Protein AF-A0A7S1WIQ2-F1 (afdb_monomer)

pLDDT: mean 74.88, std 17.83, range [45.03, 98.12]

Organism: Alexandrium catenella (NCBI:txid2925)

Mean predicted aligned error: 19.13 Å

Radius of gyration: 34.76 Å; Cα contacts (8 Å, |Δi|>4): 24; chains: 1; bounding box: 78×27×111 Å

Structure (mmCIF, N/CA/C/O backbone):
data_AF-A0A7S1WIQ2-F1
#
_entry.id   AF-A0A7S1WIQ2-F1
#
loop_
_atom_site.group_PDB
_atom_site.id
_atom_site.type_symbol
_atom_site.label_atom_id
_atom_site.label_alt_id
_atom_site.label_comp_id
_atom_site.label_asym_id
_atom_site.label_entity_id
_atom_site.label_seq_id
_atom_site.pdbx_PDB_ins_code
_atom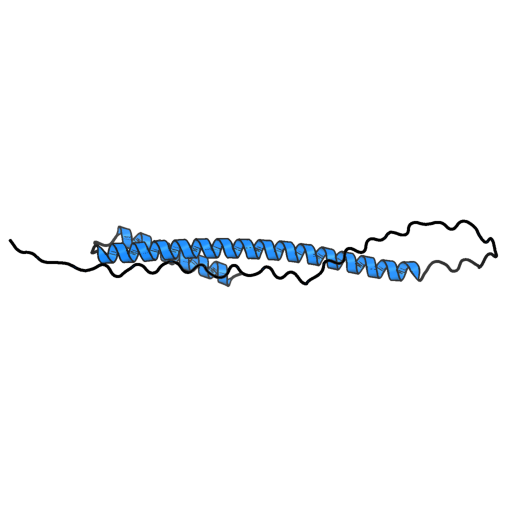_site.Cartn_x
_atom_site.Cartn_y
_atom_site.Cartn_z
_atom_site.occupancy
_atom_site.B_iso_or_equiv
_atom_site.auth_seq_id
_atom_site.auth_comp_id
_atom_site.auth_asym_id
_atom_site.auth_atom_id
_atom_site.pdbx_PDB_model_num
ATOM 1 N N . ARG A 1 1 ? 0.209 -6.594 -6.242 1.00 68.56 1 ARG A N 1
ATOM 2 C CA . ARG A 1 1 ? -0.594 -5.337 -6.385 1.00 68.56 1 ARG A CA 1
ATOM 3 C C . ARG A 1 1 ? -2.088 -5.545 -6.133 1.00 68.56 1 ARG A C 1
ATOM 5 O O . ARG A 1 1 ? -2.714 -4.620 -5.625 1.00 68.56 1 ARG A O 1
ATOM 12 N N . ALA A 1 2 ? -2.676 -6.674 -6.546 1.00 80.88 2 ALA A N 1
ATOM 13 C CA . ALA A 1 2 ? -4.053 -7.020 -6.181 1.00 80.88 2 ALA A CA 1
ATOM 14 C C . ALA A 1 2 ? -4.150 -7.339 -4.679 1.00 80.88 2 ALA A C 1
ATOM 16 O O . ALA A 1 2 ? -4.925 -6.699 -3.984 1.00 80.88 2 ALA A O 1
ATOM 17 N N . GLU A 1 3 ? -3.226 -8.162 -4.178 1.00 85.19 3 GLU A N 1
ATOM 18 C CA . GLU A 1 3 ? -3.130 -8.558 -2.762 1.00 85.19 3 GLU A CA 1
ATOM 19 C C . GLU A 1 3 ? -3.107 -7.364 -1.792 1.00 85.19 3 GLU A C 1
ATOM 21 O O . GLU A 1 3 ? -3.985 -7.252 -0.953 1.00 85.19 3 GLU A O 1
ATOM 26 N N . ILE A 1 4 ? -2.192 -6.393 -1.955 1.00 87.38 4 ILE A N 1
ATOM 27 C CA . ILE A 1 4 ? -2.128 -5.206 -1.068 1.00 87.38 4 ILE A CA 1
ATOM 28 C C . ILE A 1 4 ? -3.449 -4.415 -1.067 1.00 87.38 4 ILE A C 1
ATOM 30 O O . ILE A 1 4 ? -3.866 -3.901 -0.032 1.00 87.38 4 ILE A O 1
ATOM 34 N N . ARG A 1 5 ? -4.124 -4.305 -2.219 1.00 88.56 5 ARG A N 1
ATOM 35 C CA . ARG A 1 5 ? -5.412 -3.599 -2.313 1.00 88.56 5 ARG A CA 1
ATOM 36 C C . ARG A 1 5 ? -6.521 -4.359 -1.595 1.00 88.56 5 ARG A C 1
ATOM 38 O O . ARG A 1 5 ? -7.339 -3.733 -0.931 1.00 88.56 5 ARG A O 1
ATOM 45 N N . GLU A 1 6 ? -6.522 -5.679 -1.710 1.00 92.50 6 GLU A N 1
ATOM 46 C CA . GLU A 1 6 ? -7.446 -6.552 -0.997 1.00 92.50 6 GLU A CA 1
ATOM 47 C C . GLU A 1 6 ? -7.223 -6.483 0.518 1.00 92.50 6 GLU A C 1
ATOM 49 O O . GLU A 1 6 ? -8.179 -6.281 1.261 1.00 92.50 6 GLU A O 1
ATOM 54 N N . THR A 1 7 ? -5.968 -6.519 0.975 1.00 91.06 7 THR A N 1
ATOM 55 C CA . THR A 1 7 ? -5.625 -6.381 2.398 1.00 91.06 7 THR A CA 1
ATOM 56 C C . THR A 1 7 ? -6.039 -5.020 2.963 1.00 91.06 7 THR A C 1
ATOM 58 O O . THR A 1 7 ? -6.578 -4.955 4.065 1.00 91.06 7 THR A O 1
ATOM 61 N N . ILE A 1 8 ? -5.841 -3.926 2.213 1.00 91.38 8 ILE A N 1
ATOM 62 C CA . ILE A 1 8 ? -6.328 -2.594 2.614 1.00 91.38 8 ILE A CA 1
ATOM 63 C C . ILE A 1 8 ? -7.855 -2.598 2.728 1.00 91.38 8 ILE A C 1
ATOM 65 O O . ILE A 1 8 ? -8.388 -2.134 3.732 1.00 91.38 8 ILE A O 1
ATOM 69 N N . ALA A 1 9 ? -8.558 -3.145 1.733 1.00 92.19 9 ALA A N 1
ATOM 70 C CA . ALA A 1 9 ? -10.016 -3.186 1.734 1.00 92.19 9 ALA A CA 1
ATOM 71 C C . ALA A 1 9 ? -10.576 -4.023 2.898 1.00 92.19 9 ALA A C 1
ATOM 73 O O . ALA A 1 9 ? -11.588 -3.653 3.494 1.00 92.19 9 ALA A O 1
ATOM 74 N N . ASP A 1 10 ? -9.928 -5.136 3.243 1.00 92.75 10 ASP A N 1
ATOM 75 C CA . ASP A 1 10 ? -10.309 -5.959 4.391 1.00 92.75 10 ASP A CA 1
ATOM 76 C C . ASP A 1 10 ? -10.080 -5.228 5.725 1.00 92.75 10 ASP A C 1
ATOM 78 O O . ASP A 1 10 ? -10.980 -5.144 6.567 1.00 92.75 10 ASP A O 1
ATOM 82 N N . ALA A 1 11 ? -8.919 -4.587 5.886 1.00 89.38 11 ALA A N 1
ATOM 83 C CA . ALA A 1 11 ? -8.619 -3.781 7.065 1.00 89.38 11 ALA A CA 1
ATOM 84 C C . ALA A 1 11 ? -9.596 -2.596 7.223 1.00 89.38 11 ALA A C 1
ATOM 86 O O . ALA A 1 11 ? -10.089 -2.336 8.322 1.00 89.38 11 ALA A O 1
ATOM 87 N N . GLU A 1 12 ? -9.966 -1.927 6.127 1.00 92.50 12 GLU A N 1
ATOM 88 C CA . GLU A 1 12 ? -10.970 -0.856 6.124 1.00 92.50 12 GLU A CA 1
ATOM 89 C C . GLU A 1 12 ? -12.366 -1.372 6.516 1.00 92.50 12 GLU A C 1
ATOM 91 O O . GLU A 1 12 ? -13.042 -0.757 7.349 1.00 92.50 12 GLU A O 1
ATOM 96 N N . LYS A 1 13 ? -12.789 -2.542 6.013 1.00 94.06 13 LYS A N 1
ATOM 97 C CA . LYS A 1 13 ? -14.040 -3.193 6.451 1.00 94.06 13 LYS A CA 1
ATOM 98 C C . LYS A 1 13 ? -14.024 -3.490 7.949 1.00 94.06 13 LYS A C 1
ATOM 100 O O . LYS A 1 13 ? -15.024 -3.255 8.637 1.00 94.06 13 LYS A O 1
ATOM 105 N N . ARG A 1 14 ? -12.892 -3.963 8.477 1.00 91.12 14 ARG A N 1
ATOM 106 C CA . ARG A 1 14 ? -12.723 -4.241 9.909 1.00 91.12 14 ARG A CA 1
ATOM 107 C C . ARG A 1 14 ? -12.843 -2.974 10.758 1.00 91.12 14 ARG A C 1
ATOM 109 O O . ARG A 1 14 ? -13.541 -3.012 11.773 1.00 91.12 14 ARG A O 1
ATOM 116 N N . ILE A 1 15 ? -12.259 -1.853 10.325 1.00 92.25 15 ILE A N 1
ATOM 117 C CA . ILE A 1 15 ? -12.409 -0.541 10.985 1.00 92.25 15 ILE A CA 1
ATOM 118 C C . ILE A 1 15 ? -13.879 -0.118 11.021 1.00 92.25 15 ILE A C 1
ATOM 120 O O . ILE A 1 15 ? -14.383 0.271 12.075 1.00 92.25 15 ILE A O 1
ATOM 124 N N . VAL A 1 16 ? -14.599 -0.234 9.900 1.00 93.12 16 VAL A N 1
ATOM 125 C CA . VAL A 1 16 ? -16.032 0.101 9.839 1.00 93.12 16 VAL A CA 1
ATOM 126 C C . VAL A 1 16 ? -16.838 -0.759 10.817 1.00 93.12 16 VAL A C 1
ATOM 128 O O . VAL A 1 16 ? -17.706 -0.244 11.525 1.00 93.12 16 VAL A O 1
ATOM 131 N N . GLY A 1 17 ? -16.538 -2.057 10.903 1.00 88.75 17 GLY A N 1
ATOM 132 C CA . GLY A 1 17 ? -17.154 -2.959 11.876 1.00 88.75 17 GLY A CA 1
ATOM 133 C C . GLY A 1 17 ? -16.873 -2.555 13.328 1.00 88.75 17 GLY A C 1
ATOM 134 O O . GLY A 1 17 ? -17.797 -2.516 14.140 1.00 88.75 17 GLY A O 1
ATOM 135 N N . LEU A 1 18 ? -15.624 -2.205 13.649 1.00 88.62 18 LEU A N 1
ATOM 136 C CA . LEU A 1 18 ? -15.213 -1.751 14.982 1.00 88.62 18 LEU A CA 1
ATOM 137 C C . LEU A 1 18 ? -15.900 -0.438 15.381 1.00 88.62 18 LEU A C 1
ATOM 139 O O . LEU A 1 18 ? -16.470 -0.371 16.468 1.00 88.62 18 LEU A O 1
ATOM 143 N N . LYS A 1 19 ? -15.947 0.550 14.478 1.00 89.56 19 LYS A N 1
ATOM 144 C CA . LYS A 1 19 ? -16.653 1.831 14.681 1.00 89.56 19 LYS A CA 1
ATOM 145 C C . LYS A 1 19 ? -18.147 1.632 14.920 1.00 89.56 19 LYS A C 1
ATOM 147 O O . LYS A 1 19 ? -18.740 2.256 15.789 1.00 89.56 19 LYS A O 1
ATOM 152 N N . ARG A 1 20 ? -18.783 0.715 14.186 1.00 88.88 20 ARG A N 1
ATOM 153 C CA 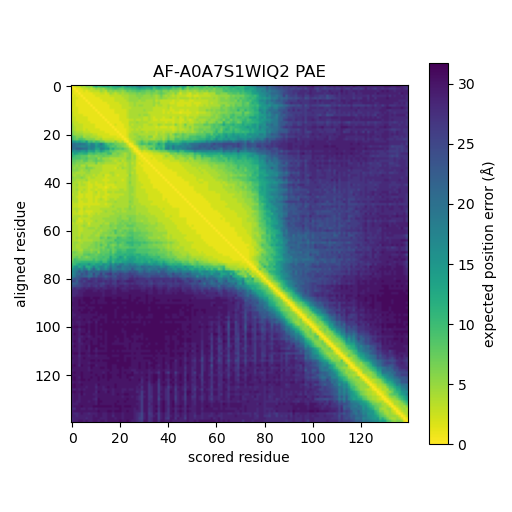. ARG A 1 20 ? -20.199 0.388 14.423 1.00 88.88 20 ARG A CA 1
ATOM 154 C C . ARG A 1 20 ? -20.411 -0.271 15.785 1.00 88.88 20 ARG A C 1
ATOM 156 O O . ARG A 1 20 ? -21.394 0.042 16.448 1.00 88.88 20 ARG A O 1
ATOM 163 N N . ARG A 1 21 ? -19.505 -1.158 16.210 1.00 84.44 21 ARG A N 1
ATOM 164 C CA . ARG A 1 21 ? -19.569 -1.800 17.531 1.00 84.44 21 ARG A CA 1
ATOM 165 C C . ARG A 1 21 ? -19.313 -0.830 18.678 1.00 84.44 21 ARG A C 1
ATOM 167 O O . ARG A 1 21 ? -19.859 -1.054 19.747 1.00 84.44 21 ARG A O 1
ATOM 174 N N . SER A 1 22 ? -18.469 0.187 18.510 1.00 83.31 22 SER A N 1
ATOM 175 C CA . SER A 1 22 ? -18.224 1.174 19.572 1.00 83.31 22 SER A CA 1
ATOM 176 C C . SER A 1 22 ? -19.431 2.076 19.833 1.00 83.31 22 SER A C 1
ATOM 178 O O . SER A 1 22 ? -19.574 2.553 20.945 1.00 83.31 22 SER A O 1
ATOM 180 N N . ILE A 1 23 ? -20.305 2.273 18.840 1.00 84.00 23 ILE A N 1
ATOM 181 C CA . ILE A 1 23 ? -21.485 3.148 18.951 1.00 84.00 23 ILE A CA 1
ATOM 182 C C . ILE A 1 23 ? -22.724 2.411 19.490 1.00 84.00 23 ILE A C 1
ATOM 184 O O . ILE A 1 23 ? -23.587 3.033 20.092 1.00 84.00 23 ILE A O 1
ATOM 188 N N . ARG A 1 24 ? -22.863 1.104 19.224 1.00 79.62 24 ARG A N 1
ATOM 189 C CA . ARG A 1 24 ? -24.144 0.382 19.399 1.00 79.62 24 ARG A CA 1
ATOM 190 C C . ARG A 1 24 ? -24.246 -0.518 20.627 1.00 79.62 24 ARG A C 1
ATOM 192 O O . ARG A 1 24 ? -25.307 -1.093 20.833 1.00 79.62 24 ARG A O 1
ATOM 199 N N . VAL A 1 25 ? -23.159 -0.743 21.354 1.00 73.81 25 VAL A N 1
ATOM 200 C CA . VAL A 1 25 ? -23.128 -1.737 22.433 1.00 73.81 25 VAL A CA 1
ATOM 201 C C . VAL A 1 25 ? -22.899 -1.012 23.748 1.00 73.81 25 VAL A C 1
ATOM 203 O O . VAL A 1 25 ? -21.906 -0.294 23.865 1.00 73.81 25 VAL A O 1
ATOM 206 N N . ASP A 1 26 ? -23.784 -1.239 24.718 1.00 65.88 26 ASP A N 1
ATOM 207 C CA . ASP A 1 26 ? -23.528 -0.929 26.123 1.00 65.88 26 ASP A CA 1
ATOM 208 C C . ASP A 1 26 ? -22.396 -1.845 26.587 1.00 65.88 26 ASP A C 1
ATOM 210 O O . ASP A 1 26 ? -22.578 -3.040 26.830 1.00 65.88 26 ASP A O 1
ATOM 214 N N . LYS A 1 27 ? -21.180 -1.308 26.558 1.00 73.69 27 LYS A N 1
ATOM 215 C CA . LYS A 1 27 ? -19.954 -2.049 26.839 1.00 73.69 27 LYS A CA 1
ATOM 216 C C . LYS A 1 27 ? -19.535 -1.836 28.275 1.00 73.69 27 LYS A C 1
ATOM 218 O O . LYS A 1 27 ? -19.620 -0.726 28.795 1.00 73.69 27 LYS A O 1
ATOM 223 N N . THR A 1 28 ? -18.990 -2.891 28.870 1.00 82.50 28 THR A N 1
ATOM 224 C CA . THR A 1 28 ? -18.133 -2.722 30.041 1.00 82.50 28 THR A CA 1
ATOM 225 C C . THR A 1 28 ? -16.918 -1.868 29.652 1.00 82.50 28 THR A C 1
ATOM 227 O O . THR A 1 28 ? -16.507 -1.864 28.487 1.00 82.50 28 THR A O 1
ATOM 230 N N . GLU A 1 29 ? -16.328 -1.135 30.598 1.00 82.69 29 GLU A N 1
ATOM 231 C CA . GLU A 1 29 ? -15.160 -0.280 30.315 1.00 82.69 29 GLU A CA 1
ATOM 232 C C . GLU A 1 29 ? -14.014 -1.067 29.653 1.00 82.69 29 GLU A C 1
ATOM 234 O O . GLU A 1 29 ? -13.404 -0.593 28.694 1.00 82.69 29 GLU A O 1
ATOM 239 N N . ALA A 1 30 ? -13.808 -2.321 30.070 1.00 85.06 30 ALA A N 1
ATOM 240 C CA . ALA A 1 30 ? -12.817 -3.222 29.485 1.00 85.06 30 ALA A CA 1
ATOM 241 C C . ALA A 1 30 ? -13.090 -3.543 27.998 1.00 85.06 30 ALA A C 1
ATOM 243 O O . ALA A 1 30 ? -12.168 -3.565 27.179 1.00 85.06 30 ALA A O 1
ATOM 244 N N . ASP A 1 31 ? -14.354 -3.752 27.612 1.00 84.50 31 ASP A N 1
ATOM 245 C CA . ASP A 1 31 ? -14.731 -4.020 26.216 1.00 84.50 31 ASP A CA 1
ATOM 246 C C . ASP A 1 31 ? -14.589 -2.775 25.329 1.00 84.50 31 ASP A C 1
ATOM 248 O O . ASP A 1 31 ? -14.278 -2.874 24.130 1.00 84.50 31 ASP A O 1
ATOM 252 N N . ALA A 1 32 ? -14.842 -1.594 25.898 1.00 85.25 32 ALA A N 1
ATOM 253 C CA . ALA A 1 32 ? -14.654 -0.320 25.219 1.00 85.25 32 ALA A CA 1
ATOM 254 C C . ALA A 1 32 ? -13.168 -0.087 24.917 1.00 85.25 32 ALA A C 1
ATOM 256 O O . ALA A 1 32 ? -12.818 0.129 23.753 1.00 85.25 32 ALA A O 1
ATOM 257 N N . GLU A 1 33 ? -12.300 -0.254 25.918 1.00 88.50 33 GLU A N 1
ATOM 258 C CA . GLU A 1 33 ? -10.849 -0.102 25.778 1.00 88.50 33 GLU A CA 1
ATOM 259 C C . GLU A 1 33 ? -10.262 -1.115 24.782 1.00 88.50 33 GLU A C 1
ATOM 261 O O . GLU A 1 33 ? -9.506 -0.750 23.875 1.00 88.50 33 GLU A O 1
ATOM 266 N N . ALA A 1 34 ? -10.674 -2.386 24.861 1.00 89.62 34 ALA A N 1
ATOM 267 C CA . ALA A 1 34 ? -10.241 -3.411 23.914 1.00 89.62 34 ALA A CA 1
ATOM 268 C C . ALA A 1 34 ? -10.665 -3.086 22.470 1.00 89.62 34 ALA A C 1
ATOM 270 O O . ALA A 1 34 ? -9.890 -3.279 21.528 1.00 89.62 34 ALA A O 1
ATOM 271 N N . THR A 1 35 ? -11.884 -2.569 22.278 1.00 88.38 35 THR A N 1
ATOM 272 C CA . THR A 1 35 ? -12.366 -2.161 20.949 1.00 88.38 35 THR A CA 1
ATOM 273 C C . THR A 1 35 ? -11.581 -0.968 20.418 1.00 88.38 35 THR A C 1
ATOM 275 O O . THR A 1 35 ? -11.228 -0.949 19.239 1.00 88.38 35 THR A O 1
ATOM 278 N N . GLU A 1 36 ? -11.312 0.025 21.264 1.00 89.44 36 GLU A N 1
ATOM 279 C CA . GLU A 1 36 ? -10.565 1.218 20.879 1.00 89.44 36 GLU A CA 1
ATOM 280 C C . GLU A 1 36 ? -9.126 0.871 20.493 1.00 89.44 36 GLU A C 1
ATOM 282 O O . GLU A 1 36 ? -8.647 1.306 19.445 1.00 89.44 36 GLU A O 1
ATOM 287 N N . LYS A 1 37 ? -8.465 0.006 21.269 1.00 92.75 37 LYS A N 1
ATOM 288 C CA . LYS A 1 37 ? -7.137 -0.510 20.932 1.00 92.75 37 LYS A CA 1
ATOM 289 C C . LYS A 1 37 ? -7.131 -1.196 19.565 1.00 92.75 37 LYS A C 1
ATOM 291 O O . LYS A 1 37 ? -6.327 -0.843 18.709 1.00 92.75 37 LYS A O 1
ATOM 296 N N . GLN A 1 38 ? -8.076 -2.106 19.318 1.00 91.44 38 GLN A N 1
ATOM 297 C CA . GLN A 1 38 ? -8.197 -2.779 18.018 1.00 91.44 38 GLN A CA 1
ATOM 298 C C . GLN A 1 38 ? -8.448 -1.805 16.862 1.00 91.44 38 GLN A C 1
ATOM 300 O O . GLN A 1 38 ? -8.022 -2.061 15.736 1.00 91.44 38 GLN A O 1
ATOM 305 N N . LEU A 1 39 ? -9.166 -0.711 17.119 1.00 92.38 39 LEU A N 1
ATOM 306 C CA . LEU A 1 39 ? -9.447 0.320 16.129 1.00 92.38 39 LEU A CA 1
ATOM 307 C C . LEU A 1 39 ? -8.169 1.093 15.786 1.00 92.38 39 LEU A C 1
ATOM 309 O O . LEU A 1 39 ? -7.845 1.203 14.605 1.00 92.38 39 LEU A O 1
ATOM 313 N N . ARG A 1 40 ? -7.408 1.533 16.796 1.00 93.62 40 ARG A N 1
ATOM 314 C CA . ARG A 1 40 ? -6.109 2.198 16.603 1.00 93.62 40 ARG A CA 1
ATOM 315 C C . ARG A 1 40 ? -5.115 1.301 15.863 1.00 93.62 40 ARG A C 1
ATOM 317 O O . ARG A 1 40 ? -4.464 1.756 14.925 1.00 93.62 40 ARG A O 1
ATOM 324 N N . ASP A 1 41 ? -5.041 0.024 16.234 1.00 92.44 41 ASP A N 1
ATOM 325 C CA . ASP A 1 41 ? -4.163 -0.950 15.579 1.00 92.44 41 ASP A CA 1
ATOM 326 C C . ASP A 1 41 ? -4.541 -1.138 14.101 1.00 92.44 41 ASP A C 1
ATOM 328 O O . ASP A 1 41 ? -3.677 -1.136 13.222 1.00 92.44 41 ASP A O 1
ATOM 332 N N . ALA A 1 42 ? -5.840 -1.248 13.803 1.00 90.38 42 ALA A N 1
ATOM 333 C CA . ALA A 1 42 ? -6.326 -1.385 12.433 1.00 90.38 42 ALA A CA 1
ATOM 334 C C . ALA A 1 42 ? -6.083 -0.115 11.596 1.00 90.38 42 ALA A C 1
ATOM 336 O O . ALA A 1 42 ? -5.681 -0.217 10.437 1.00 90.38 42 ALA A O 1
ATOM 337 N N . GLU A 1 43 ? -6.280 1.076 12.168 1.00 92.75 43 GLU A N 1
ATOM 338 C CA . GLU A 1 43 ? -5.990 2.352 11.500 1.00 92.75 43 GLU A CA 1
ATOM 339 C C . GLU A 1 43 ? -4.490 2.516 11.215 1.00 92.75 43 GLU A C 1
ATOM 341 O O . GLU A 1 43 ? -4.111 2.889 10.102 1.00 92.75 43 GLU A O 1
ATOM 346 N N . SER A 1 44 ? -3.636 2.149 12.176 1.00 94.19 44 SER A N 1
ATOM 347 C CA . SER A 1 44 ? -2.180 2.116 12.004 1.00 94.19 44 SER A CA 1
ATOM 348 C C . SER A 1 44 ? -1.764 1.176 10.870 1.00 94.19 44 SER A C 1
ATOM 350 O O . SER A 1 44 ? -0.982 1.558 9.997 1.00 94.19 44 SER A O 1
ATOM 352 N N . LEU A 1 45 ? -2.337 -0.031 10.818 1.00 92.44 45 LEU A N 1
ATOM 353 C CA . LEU A 1 45 ? -2.038 -1.000 9.765 1.00 92.44 45 LEU A CA 1
ATOM 354 C C . LEU A 1 45 ? -2.433 -0.480 8.374 1.00 92.44 45 LEU A C 1
ATOM 356 O O . LEU A 1 45 ? -1.662 -0.614 7.424 1.00 92.44 45 LEU A O 1
ATOM 360 N N . VAL A 1 46 ? -3.605 0.151 8.243 1.00 94.50 46 VAL A N 1
ATOM 361 C CA . VAL A 1 46 ? -4.039 0.756 6.972 1.00 94.50 46 VAL A CA 1
ATOM 362 C C . VAL A 1 46 ? -3.086 1.867 6.535 1.00 94.50 46 VAL A C 1
ATOM 364 O O . VAL A 1 46 ? -2.746 1.937 5.352 1.00 94.50 46 VAL A O 1
ATOM 367 N N . ALA A 1 47 ? -2.633 2.715 7.462 1.00 95.19 47 ALA A N 1
ATOM 368 C CA . ALA A 1 47 ? -1.663 3.764 7.158 1.00 95.19 47 ALA A CA 1
ATOM 369 C C . ALA A 1 47 ? -0.348 3.169 6.626 1.00 95.19 47 ALA A C 1
ATOM 371 O O . ALA A 1 47 ? 0.113 3.564 5.556 1.00 95.19 47 ALA A O 1
ATOM 372 N N . GLN A 1 48 ? 0.193 2.151 7.302 1.00 93.88 48 GLN A N 1
ATOM 373 C CA . GLN A 1 48 ? 1.413 1.462 6.869 1.00 93.88 48 GLN A CA 1
ATOM 374 C C . GLN A 1 48 ? 1.258 0.828 5.481 1.00 93.88 48 GLN A C 1
ATOM 376 O O . GLN A 1 48 ? 2.120 1.003 4.619 1.00 93.88 48 GLN A O 1
ATOM 381 N N . LEU A 1 49 ? 0.144 0.132 5.228 1.00 93.38 49 LEU A N 1
ATOM 382 C CA . LEU A 1 49 ? -0.119 -0.493 3.929 1.00 93.38 49 LEU A CA 1
ATOM 383 C C . LEU A 1 49 ? -0.220 0.539 2.799 1.00 93.38 49 LEU A C 1
ATOM 385 O O . LEU A 1 49 ? 0.268 0.284 1.695 1.00 93.38 49 LEU A O 1
ATOM 389 N N . LYS A 1 50 ? -0.818 1.709 3.061 1.00 94.38 50 LYS A N 1
ATOM 390 C CA . LYS A 1 50 ? -0.894 2.812 2.091 1.00 94.38 50 LYS A CA 1
ATOM 391 C C . LYS A 1 50 ? 0.494 3.368 1.772 1.00 94.38 50 LYS A C 1
ATOM 393 O O . LYS A 1 50 ? 0.843 3.445 0.597 1.00 94.38 50 LYS A O 1
ATOM 398 N N . THR A 1 51 ? 1.316 3.628 2.788 1.00 96.06 51 THR A N 1
ATOM 399 C CA . THR A 1 51 ? 2.702 4.083 2.593 1.00 96.06 51 THR A CA 1
ATOM 400 C C . THR A 1 51 ? 3.530 3.076 1.793 1.00 96.06 51 THR A C 1
ATOM 402 O O . THR A 1 51 ? 4.194 3.443 0.827 1.00 96.06 51 THR A O 1
ATOM 405 N N . VAL A 1 52 ? 3.469 1.786 2.139 1.00 94.50 52 VAL A N 1
ATOM 406 C CA . VAL A 1 52 ? 4.213 0.743 1.411 1.00 94.50 52 VAL A CA 1
ATOM 407 C C . VAL A 1 52 ? 3.745 0.639 -0.041 1.00 94.50 52 VAL A C 1
ATOM 409 O O . VAL A 1 52 ? 4.567 0.502 -0.948 1.00 94.50 52 VAL A O 1
ATOM 412 N N . LYS A 1 53 ? 2.433 0.734 -0.289 1.00 94.38 53 LYS A N 1
ATOM 413 C CA . LYS A 1 53 ? 1.880 0.738 -1.646 1.00 94.38 53 LYS A CA 1
ATOM 414 C C . LYS A 1 53 ? 2.453 1.891 -2.478 1.00 94.38 53 LYS A C 1
ATOM 416 O O . LYS A 1 53 ? 2.878 1.649 -3.605 1.00 94.38 53 LYS A O 1
ATOM 421 N N . GLU A 1 54 ? 2.476 3.104 -1.933 1.00 96.12 54 GLU A N 1
ATOM 422 C CA . GLU A 1 54 ? 3.000 4.295 -2.616 1.00 96.12 54 GLU A CA 1
ATOM 423 C C . GLU A 1 54 ? 4.488 4.148 -2.952 1.00 96.12 54 GLU A C 1
ATOM 425 O O . GLU A 1 54 ? 4.883 4.362 -4.099 1.00 96.12 54 GLU A O 1
ATOM 430 N N . LEU A 1 55 ? 5.297 3.677 -1.998 1.00 95.69 55 LEU A N 1
ATOM 431 C CA . LEU A 1 55 ? 6.725 3.423 -2.215 1.00 95.69 55 LEU A CA 1
ATOM 432 C C . LEU A 1 55 ? 6.967 2.407 -3.341 1.00 95.69 55 LEU A C 1
ATOM 434 O O . LEU A 1 55 ? 7.830 2.612 -4.194 1.00 95.69 55 LEU A O 1
ATOM 438 N N . LEU A 1 56 ? 6.187 1.324 -3.383 1.00 95.31 56 LEU A N 1
ATOM 439 C CA . LEU A 1 56 ? 6.289 0.310 -4.438 1.00 95.31 56 LEU A CA 1
ATOM 440 C C . LEU A 1 56 ? 5.815 0.822 -5.804 1.00 95.31 56 LEU A C 1
ATOM 442 O O . LEU A 1 56 ? 6.310 0.384 -6.847 1.00 95.31 56 LEU A O 1
ATOM 446 N N . GLU A 1 57 ? 4.827 1.713 -5.832 1.00 95.56 57 GLU A N 1
ATOM 447 C CA . GLU A 1 57 ? 4.366 2.342 -7.069 1.00 95.56 57 GLU A CA 1
ATOM 448 C C . GLU A 1 57 ? 5.418 3.292 -7.636 1.00 95.56 57 GLU A C 1
ATOM 450 O O . GLU A 1 57 ? 5.688 3.254 -8.842 1.00 95.56 57 GLU A O 1
ATOM 455 N N . GLU A 1 58 ? 6.057 4.076 -6.772 1.00 97.38 58 GLU A N 1
ATOM 456 C CA . GLU A 1 58 ? 7.142 4.966 -7.155 1.00 97.38 58 GLU A CA 1
ATOM 457 C C . GLU A 1 58 ? 8.382 4.194 -7.625 1.00 97.38 58 GLU A C 1
ATOM 459 O O . GLU A 1 58 ? 8.922 4.493 -8.694 1.00 97.38 58 GLU A O 1
ATOM 464 N N . ASP A 1 59 ? 8.802 3.166 -6.887 1.00 97.19 59 ASP A N 1
ATOM 465 C CA . ASP A 1 59 ? 9.925 2.309 -7.274 1.00 97.19 59 ASP A CA 1
ATOM 466 C C . ASP A 1 59 ? 9.680 1.648 -8.638 1.00 97.19 59 ASP A C 1
ATOM 468 O O . ASP A 1 59 ? 10.542 1.709 -9.521 1.00 97.19 59 ASP A O 1
ATOM 472 N N . LEU A 1 60 ? 8.474 1.109 -8.876 1.00 96.31 60 LEU A N 1
ATOM 473 C CA . LEU A 1 60 ? 8.144 0.543 -10.186 1.00 96.31 60 LEU A CA 1
ATOM 474 C C . LEU A 1 60 ? 8.231 1.603 -11.288 1.00 96.31 60 LEU A C 1
ATOM 476 O O . LEU A 1 60 ? 8.762 1.324 -12.364 1.00 96.31 60 LEU A O 1
ATOM 480 N N . ARG A 1 61 ? 7.717 2.814 -11.045 1.00 97.62 61 ARG A N 1
ATOM 481 C CA . ARG A 1 61 ? 7.775 3.908 -12.022 1.00 97.62 61 ARG A CA 1
ATOM 482 C C . ARG A 1 61 ? 9.223 4.251 -12.370 1.00 97.62 61 ARG A C 1
ATOM 484 O O . ARG A 1 61 ? 9.547 4.351 -13.554 1.00 97.62 61 ARG A O 1
ATOM 491 N N . ARG A 1 62 ? 10.092 4.387 -11.363 1.00 97.88 62 ARG A N 1
ATOM 492 C CA . ARG A 1 62 ? 11.522 4.675 -11.550 1.00 97.88 62 ARG A CA 1
ATOM 493 C C . ARG A 1 62 ? 12.213 3.562 -12.337 1.00 97.88 62 ARG A C 1
ATOM 495 O O . ARG A 1 62 ? 12.849 3.848 -13.347 1.00 97.88 62 ARG A O 1
ATOM 502 N N . LYS A 1 63 ? 12.017 2.299 -11.947 1.00 97.88 63 LYS A N 1
ATOM 503 C CA . LYS A 1 63 ? 12.593 1.130 -12.636 1.00 97.88 63 LYS A CA 1
ATOM 504 C C . LYS A 1 63 ? 12.113 1.001 -14.078 1.00 97.88 63 LYS A C 1
ATOM 506 O O . LYS A 1 63 ? 12.914 0.747 -14.968 1.00 97.88 63 LYS A O 1
ATOM 511 N N . THR A 1 64 ? 10.828 1.242 -14.328 1.00 98.12 64 THR A N 1
ATOM 512 C CA . THR A 1 64 ? 10.266 1.231 -15.688 1.00 98.12 64 THR A CA 1
ATOM 513 C C . THR A 1 64 ? 10.882 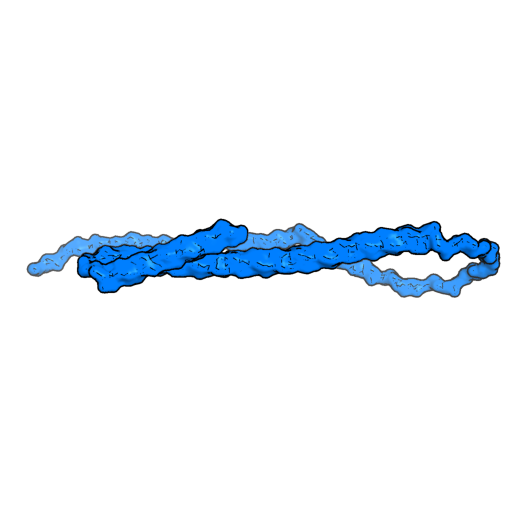2.334 -16.547 1.00 98.12 64 THR A C 1
ATOM 515 O O . THR A 1 64 ? 11.177 2.116 -17.718 1.00 98.12 64 THR A O 1
ATOM 518 N N . SER A 1 65 ? 11.096 3.524 -15.976 1.00 97.62 65 SER A N 1
ATOM 519 C CA . SER A 1 65 ? 11.776 4.616 -16.675 1.00 97.62 65 SER A CA 1
ATOM 520 C C . SER A 1 65 ? 13.228 4.266 -16.998 1.00 97.62 65 SER A C 1
ATOM 522 O O . SER A 1 65 ? 13.660 4.503 -18.121 1.00 97.62 65 SER A O 1
ATOM 524 N N . ALA A 1 66 ? 13.964 3.691 -16.043 1.00 97.56 66 ALA A N 1
ATOM 525 C CA . ALA A 1 66 ? 15.344 3.254 -16.253 1.00 97.56 66 ALA A CA 1
ATOM 526 C C . ALA A 1 66 ? 15.435 2.192 -17.360 1.00 97.56 66 ALA A C 1
ATOM 528 O O . ALA A 1 66 ? 16.221 2.337 -18.288 1.00 97.56 66 ALA A O 1
ATOM 529 N N . LEU A 1 67 ? 14.543 1.198 -17.338 1.00 97.50 67 LEU A N 1
ATOM 530 C CA . LEU A 1 67 ? 14.496 0.140 -18.346 1.00 97.50 67 LEU A CA 1
ATOM 531 C C . LEU A 1 67 ? 14.261 0.688 -19.764 1.00 97.50 67 LEU A C 1
ATOM 533 O O . LEU A 1 67 ? 14.933 0.266 -20.699 1.00 97.50 67 LEU A O 1
ATOM 537 N N . LYS A 1 68 ? 13.377 1.681 -19.930 1.00 97.25 68 LYS A N 1
ATOM 538 C CA . LYS A 1 68 ? 13.164 2.342 -21.233 1.00 97.25 68 LYS A CA 1
ATOM 539 C C . LYS A 1 68 ? 14.414 3.064 -21.742 1.00 97.25 68 LYS A C 1
ATOM 541 O O . LYS A 1 68 ? 14.666 3.086 -22.949 1.00 97.25 68 LYS A O 1
ATOM 546 N N . ILE A 1 69 ? 15.185 3.672 -20.839 1.00 96.12 69 ILE A N 1
ATOM 547 C CA . ILE A 1 69 ? 16.463 4.308 -21.183 1.00 96.12 69 ILE A CA 1
ATOM 548 C C . ILE A 1 69 ? 17.447 3.234 -21.652 1.00 96.12 69 ILE A C 1
ATOM 550 O O . ILE A 1 69 ? 18.029 3.377 -22.726 1.00 96.12 69 ILE A O 1
ATOM 554 N N . ASP A 1 70 ? 17.570 2.133 -20.911 1.00 95.50 70 ASP A N 1
ATOM 555 C CA . ASP A 1 70 ? 18.469 1.029 -21.259 1.00 95.50 70 ASP A CA 1
ATOM 556 C C . ASP A 1 70 ? 18.121 0.406 -22.621 1.00 95.50 70 ASP A C 1
ATOM 558 O O . ASP A 1 70 ? 19.009 0.155 -23.440 1.00 95.50 70 ASP A O 1
ATOM 562 N N . GLU A 1 71 ? 16.832 0.208 -22.911 1.00 94.69 71 GLU A N 1
ATOM 563 C CA . GLU A 1 71 ? 16.340 -0.269 -24.211 1.00 94.69 71 GLU A CA 1
ATOM 564 C C . GLU A 1 71 ? 16.690 0.692 -25.358 1.00 94.69 71 GLU A C 1
ATOM 566 O O . GLU A 1 71 ? 17.144 0.264 -26.429 1.00 94.69 71 GLU A O 1
ATOM 571 N N . SER A 1 72 ? 16.539 1.997 -25.121 1.00 91.50 72 SER A N 1
ATOM 572 C CA . SER A 1 72 ? 16.890 3.042 -26.088 1.00 91.50 72 SER A CA 1
ATOM 573 C C . SER A 1 72 ? 18.395 3.042 -26.372 1.00 91.50 72 SER A C 1
ATOM 575 O O . SER A 1 72 ? 18.814 3.010 -27.532 1.00 91.50 72 SER A O 1
ATOM 577 N N . CYS A 1 73 ? 19.220 2.980 -25.324 1.00 90.25 73 CYS A N 1
ATOM 578 C CA . CYS A 1 73 ? 20.673 2.895 -25.438 1.00 90.25 73 CYS A CA 1
ATOM 579 C C . CYS A 1 73 ? 21.111 1.642 -26.205 1.00 90.25 73 CYS A C 1
ATOM 581 O O . CYS A 1 73 ? 21.938 1.737 -27.109 1.00 90.25 73 CYS A O 1
ATOM 583 N N . ARG A 1 74 ? 20.508 0.477 -25.928 1.00 88.50 74 ARG A N 1
ATOM 584 C CA . ARG A 1 74 ? 20.788 -0.772 -26.660 1.00 88.50 74 ARG A CA 1
ATOM 585 C C . ARG A 1 74 ? 20.553 -0.638 -28.161 1.00 88.50 74 ARG A C 1
ATOM 587 O O . ARG A 1 74 ? 21.324 -1.180 -28.953 1.00 88.50 74 ARG A O 1
ATOM 594 N N . THR A 1 75 ? 19.487 0.057 -28.546 1.00 83.69 75 THR A N 1
ATOM 595 C CA . THR A 1 75 ? 19.135 0.281 -29.953 1.00 83.69 75 THR A CA 1
ATOM 596 C C . THR A 1 75 ? 20.171 1.173 -30.638 1.00 83.69 75 THR A C 1
ATOM 598 O O . THR A 1 75 ? 20.664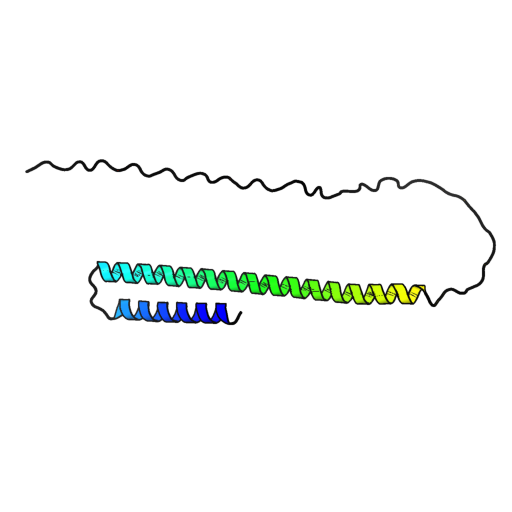 0.829 -31.712 1.00 83.69 75 THR A O 1
ATOM 601 N N . LEU A 1 76 ? 20.586 2.260 -29.978 1.00 76.38 76 LEU A N 1
ATOM 602 C CA . LEU A 1 76 ? 21.622 3.164 -30.488 1.00 76.38 76 LEU A CA 1
ATOM 603 C C . LEU A 1 76 ? 22.998 2.490 -30.592 1.00 76.38 76 LEU A C 1
ATOM 605 O O . LEU A 1 76 ? 23.705 2.689 -31.578 1.00 76.38 76 LEU A O 1
ATOM 609 N N . THR A 1 77 ? 23.381 1.656 -29.620 1.00 71.50 77 THR A N 1
ATOM 610 C CA . THR A 1 77 ? 24.653 0.918 -29.671 1.00 71.50 77 THR A CA 1
ATOM 611 C C . THR A 1 77 ? 24.690 -0.065 -30.841 1.00 71.50 77 THR A C 1
ATOM 613 O O . THR A 1 77 ? 25.699 -0.129 -31.539 1.00 71.50 77 THR A O 1
ATOM 616 N N . LYS A 1 78 ? 23.595 -0.791 -31.115 1.00 64.38 78 LYS A N 1
ATOM 617 C CA . LYS A 1 78 ? 23.509 -1.672 -32.295 1.00 64.38 78 LYS A CA 1
ATOM 618 C C . LYS A 1 78 ? 23.621 -0.888 -33.606 1.00 64.38 78 LYS A C 1
ATOM 620 O O . LYS A 1 78 ? 24.327 -1.326 -34.508 1.00 64.38 78 LYS A O 1
ATOM 625 N N . ALA A 1 79 ? 22.963 0.269 -33.696 1.00 61.00 79 ALA A N 1
ATOM 626 C CA . ALA A 1 79 ? 23.013 1.117 -34.886 1.00 61.00 79 ALA A CA 1
ATOM 627 C C . ALA A 1 79 ? 24.425 1.669 -35.155 1.00 61.00 79 ALA A C 1
ATOM 629 O O . ALA A 1 79 ? 24.867 1.679 -36.299 1.00 61.00 79 ALA A O 1
ATOM 630 N N . ARG A 1 80 ? 25.166 2.063 -34.110 1.00 59.22 80 ARG A N 1
ATOM 631 C CA . ARG A 1 80 ? 26.526 2.608 -34.253 1.00 59.22 80 ARG A CA 1
ATOM 632 C C . ARG A 1 80 ? 27.545 1.563 -34.724 1.00 59.22 80 ARG A C 1
ATOM 634 O O . ARG A 1 80 ? 28.348 1.859 -35.595 1.00 59.22 80 ARG A O 1
ATOM 641 N N . VAL A 1 81 ? 27.458 0.324 -34.232 1.00 59.25 81 VAL A N 1
ATOM 642 C CA . VAL A 1 81 ? 28.344 -0.775 -34.678 1.00 59.25 81 VAL A CA 1
ATOM 643 C C . VAL A 1 81 ? 28.082 -1.173 -36.145 1.00 59.25 81 VAL A C 1
ATOM 645 O O . VAL A 1 81 ? 28.997 -1.603 -36.845 1.00 59.25 81 VAL A O 1
ATOM 648 N N . GLY A 1 82 ? 26.852 -0.994 -36.642 1.00 54.41 82 GLY A N 1
ATOM 649 C CA . GLY A 1 82 ? 26.502 -1.230 -38.050 1.00 54.41 82 GLY A CA 1
ATOM 650 C C . GLY A 1 82 ? 26.826 -0.068 -39.000 1.00 54.41 82 GLY A C 1
ATOM 651 O O . GLY A 1 82 ? 27.079 -0.306 -40.176 1.00 54.41 82 GLY A O 1
ATOM 652 N N . ALA A 1 83 ? 26.839 1.175 -38.510 1.00 55.94 83 ALA A N 1
ATOM 653 C CA . ALA A 1 83 ? 27.126 2.358 -39.327 1.00 55.94 83 ALA A CA 1
ATOM 654 C C . ALA A 1 83 ? 28.627 2.533 -39.620 1.00 55.94 83 ALA A C 1
ATOM 656 O O . ALA A 1 83 ? 28.986 2.965 -40.710 1.00 55.94 83 ALA A O 1
ATOM 657 N N . ASP A 1 84 ? 29.499 2.118 -38.697 1.00 55.75 84 ASP A N 1
ATOM 658 C CA . ASP A 1 84 ? 30.957 2.204 -38.874 1.00 55.75 84 ASP A CA 1
ATOM 659 C C . ASP A 1 84 ? 31.533 1.041 -39.721 1.00 55.75 84 ASP A C 1
ATOM 661 O O . ASP A 1 84 ? 32.725 1.020 -40.021 1.00 55.75 84 ASP A O 1
ATOM 665 N N . SER A 1 85 ? 30.711 0.057 -40.117 1.00 53.16 85 SER A N 1
ATOM 666 C CA . SER A 1 85 ? 31.139 -1.124 -40.895 1.00 53.16 85 SER A CA 1
ATOM 667 C C . SER A 1 85 ? 30.722 -1.114 -42.374 1.00 53.16 85 SER A C 1
ATOM 669 O O . SER A 1 85 ? 31.163 -1.977 -43.130 1.00 53.16 85 SER A O 1
ATOM 671 N N . TYR A 1 86 ? 29.947 -0.119 -42.822 1.00 54.16 86 TYR A N 1
ATOM 672 C CA . TYR A 1 86 ? 29.556 0.063 -44.227 1.00 54.16 86 TYR A CA 1
ATOM 673 C C . TYR A 1 86 ? 29.717 1.526 -44.653 1.00 54.16 86 TYR A C 1
ATOM 675 O O . TYR A 1 86 ? 28.738 2.215 -44.929 1.00 54.16 86 TYR A O 1
ATOM 683 N N . GLY A 1 87 ? 30.951 2.031 -44.702 1.00 53.97 87 GLY A N 1
ATOM 684 C CA . GLY A 1 87 ? 31.133 3.398 -45.185 1.00 53.97 87 GLY A CA 1
ATOM 685 C C . GLY A 1 87 ? 32.505 4.033 -45.055 1.00 53.97 87 GLY A C 1
ATOM 686 O O . GLY A 1 87 ? 32.535 5.233 -44.838 1.00 53.97 87 GLY A O 1
ATOM 687 N N . ASP A 1 88 ? 33.613 3.300 -45.208 1.00 47.00 88 ASP A N 1
ATOM 688 C CA . ASP A 1 88 ? 34.833 3.952 -45.708 1.00 47.00 88 ASP A CA 1
ATOM 689 C C . ASP A 1 88 ? 35.775 2.958 -46.409 1.00 47.00 88 ASP A C 1
ATOM 691 O O . ASP A 1 88 ? 36.812 2.537 -45.906 1.00 47.00 88 ASP A O 1
ATOM 695 N N . SER A 1 89 ? 35.370 2.526 -47.605 1.00 48.00 89 SER A N 1
ATOM 696 C CA . SER A 1 89 ? 36.323 2.143 -48.652 1.00 48.00 89 SER A CA 1
ATOM 697 C C . SER A 1 89 ? 36.555 3.361 -49.545 1.00 48.00 89 SER A C 1
ATOM 699 O O . SER A 1 89 ? 36.164 3.366 -50.709 1.00 48.00 89 SER A O 1
ATOM 701 N N . ALA A 1 90 ? 37.165 4.411 -48.995 1.00 51.38 90 ALA A N 1
ATOM 702 C CA . ALA A 1 90 ? 37.823 5.445 -49.780 1.00 51.38 90 ALA A CA 1
ATOM 703 C C . ALA A 1 90 ? 39.345 5.276 -49.642 1.00 51.38 90 ALA A C 1
ATOM 705 O O . ALA A 1 90 ? 39.905 5.238 -48.553 1.00 51.38 90 ALA A O 1
ATOM 706 N N . ALA A 1 91 ? 39.968 5.088 -50.803 1.00 50.22 91 ALA A N 1
ATOM 707 C CA . ALA A 1 91 ? 41.374 4.846 -51.113 1.00 50.22 91 ALA A CA 1
ATOM 708 C C . ALA A 1 91 ? 42.465 5.370 -50.137 1.00 50.22 91 ALA A C 1
ATOM 710 O O . ALA A 1 91 ? 42.356 6.468 -49.590 1.00 50.22 91 ALA A O 1
ATOM 711 N N . PRO A 1 92 ? 43.611 4.660 -50.031 1.00 51.41 92 PRO A N 1
ATOM 712 C CA . PRO A 1 92 ? 44.770 5.124 -49.274 1.00 51.41 92 PRO A CA 1
ATOM 713 C C . PRO A 1 92 ? 45.462 6.285 -50.007 1.00 51.41 92 PRO A C 1
ATOM 715 O O . PRO A 1 92 ? 46.038 6.097 -51.077 1.00 51.41 92 PRO A O 1
ATOM 718 N N . SER A 1 93 ? 45.447 7.484 -49.419 1.00 48.34 93 SER A N 1
ATOM 719 C CA . SER A 1 93 ? 46.328 8.585 -49.836 1.00 48.34 93 SER A CA 1
ATOM 720 C C . SER A 1 93 ? 47.573 8.640 -48.937 1.00 48.34 93 SER A C 1
ATOM 722 O O . SER A 1 93 ? 47.444 8.517 -47.716 1.00 48.34 93 SER A O 1
ATOM 724 N N . PRO A 1 94 ? 48.784 8.802 -49.501 1.00 58.53 94 PRO A N 1
ATOM 725 C CA . PRO A 1 94 ? 50.027 8.700 -48.754 1.00 58.53 94 PRO A CA 1
ATOM 726 C C . PRO A 1 94 ? 50.418 10.019 -48.071 1.00 58.53 94 PRO A C 1
ATOM 728 O O . PRO A 1 94 ? 50.329 11.096 -48.647 1.00 58.53 94 PRO A O 1
ATOM 731 N N . MET A 1 95 ? 50.944 9.862 -46.856 1.00 53.72 95 MET A N 1
ATOM 732 C CA . MET A 1 95 ? 51.946 10.698 -46.184 1.00 53.72 95 MET A CA 1
ATOM 733 C C . MET A 1 95 ? 51.729 12.218 -46.119 1.00 53.72 95 MET A C 1
ATOM 735 O O . MET A 1 95 ? 52.185 12.960 -46.980 1.00 53.72 95 MET A O 1
ATOM 739 N N . THR A 1 96 ? 51.304 12.689 -44.944 1.00 52.03 96 THR A N 1
ATOM 740 C CA . THR A 1 96 ? 52.059 13.731 -44.225 1.00 52.03 96 THR A CA 1
ATOM 741 C C . THR A 1 96 ? 52.063 13.418 -42.724 1.00 52.03 96 THR A C 1
ATOM 743 O O . THR A 1 96 ? 51.027 13.265 -42.087 1.00 52.03 96 THR A O 1
ATOM 746 N N . SER A 1 97 ? 53.260 13.288 -42.163 1.00 54.94 97 SER A N 1
ATOM 747 C CA . SER A 1 97 ? 53.541 13.186 -40.725 1.00 54.94 97 SER A CA 1
ATOM 748 C C . SER A 1 97 ? 54.413 14.401 -40.348 1.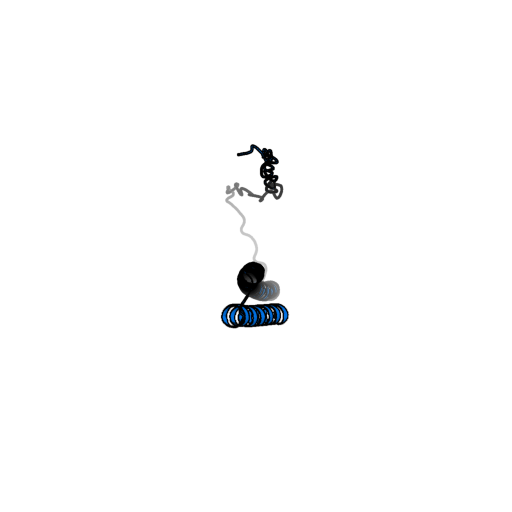00 54.94 97 SER A C 1
ATOM 750 O O . SER A 1 97 ? 54.940 15.063 -41.240 1.00 54.94 97 SER A O 1
ATOM 752 N N . PRO A 1 98 ? 54.835 14.576 -39.089 1.00 62.75 98 PRO A N 1
ATOM 753 C CA . PRO A 1 98 ? 54.071 14.805 -37.859 1.00 62.75 98 PRO A CA 1
ATOM 754 C C . PRO A 1 98 ? 54.625 16.047 -37.106 1.00 62.75 98 PRO A C 1
ATOM 756 O O . PRO A 1 98 ? 55.774 16.415 -37.334 1.00 62.75 98 PRO A O 1
ATOM 759 N N . LYS A 1 99 ? 53.875 16.651 -36.163 1.00 49.22 99 LYS A N 1
ATOM 760 C CA . LYS A 1 99 ? 54.379 17.349 -34.939 1.00 49.22 99 LYS A CA 1
ATOM 761 C C . LYS A 1 99 ? 53.295 18.250 -34.325 1.00 49.22 99 LYS A C 1
ATOM 763 O O . LYS A 1 99 ? 53.004 19.313 -34.846 1.00 49.22 99 LYS A O 1
ATOM 768 N N . HIS A 1 100 ? 52.771 17.885 -33.161 1.00 48.91 100 HIS A N 1
ATOM 769 C CA . HIS A 1 100 ? 53.264 18.436 -31.897 1.00 48.91 100 HIS A CA 1
ATOM 770 C C . HIS A 1 100 ? 52.617 17.689 -30.732 1.00 48.91 100 HIS A C 1
ATOM 772 O O . HIS A 1 100 ? 51.406 17.546 -30.609 1.00 48.91 100 HIS A O 1
ATOM 778 N N . ARG A 1 101 ? 53.502 17.165 -29.898 1.00 57.38 101 ARG A N 1
ATOM 779 C CA . ARG A 1 101 ? 53.243 16.433 -28.675 1.00 57.38 101 ARG A CA 1
ATOM 780 C C . ARG A 1 101 ? 53.340 17.445 -27.544 1.00 57.38 101 ARG A C 1
ATOM 782 O O . ARG A 1 101 ? 54.434 17.961 -27.354 1.00 57.38 101 ARG A O 1
ATOM 789 N N . SER A 1 102 ? 52.262 17.662 -26.794 1.00 51.81 102 SER A N 1
ATOM 790 C CA . SER A 1 102 ? 52.358 17.952 -25.356 1.00 51.81 102 SER A CA 1
ATOM 791 C C . SER A 1 102 ? 50.987 18.045 -24.678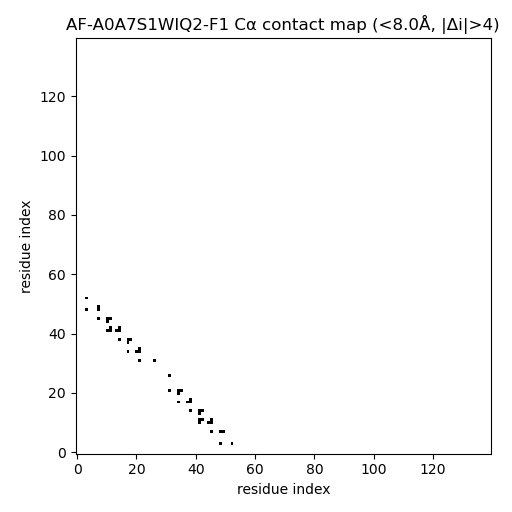 1.00 51.81 102 SER A C 1
ATOM 793 O O . SER A 1 102 ? 50.272 19.031 -24.811 1.00 51.81 102 SER A O 1
ATOM 795 N N . SER A 1 103 ? 50.716 17.004 -23.887 1.00 55.56 103 SER A N 1
ATOM 796 C CA . SER A 1 103 ? 50.438 17.125 -22.450 1.00 55.56 103 SER A CA 1
ATOM 797 C C . SER A 1 103 ? 49.070 17.648 -22.003 1.00 55.56 103 SER A C 1
ATOM 799 O O . SER A 1 103 ? 48.943 18.790 -21.581 1.00 55.56 103 SER A O 1
ATOM 801 N N . LEU A 1 104 ? 48.100 16.736 -21.896 1.00 58.12 104 LEU A N 1
ATOM 802 C CA . LEU A 1 104 ? 47.098 16.779 -20.823 1.00 58.12 104 LEU A CA 1
ATOM 803 C C . LEU A 1 104 ? 47.072 15.427 -20.103 1.00 58.12 104 LEU A C 1
ATOM 805 O O . LEU A 1 104 ? 46.149 14.627 -20.216 1.00 58.12 104 LEU A O 1
ATOM 809 N N . SER A 1 105 ? 48.144 15.156 -19.366 1.00 55.97 105 SER A N 1
ATOM 810 C CA . SER A 1 105 ? 48.145 14.166 -18.297 1.00 55.97 105 SER A CA 1
ATOM 811 C C . SER A 1 105 ? 47.569 14.816 -17.041 1.00 55.97 105 SER A C 1
ATOM 813 O O . SER A 1 105 ? 48.278 15.561 -16.374 1.00 55.97 105 SER A O 1
ATOM 815 N N . SER A 1 106 ? 46.298 14.552 -16.736 1.00 49.56 106 SER A N 1
ATOM 816 C CA . SER A 1 106 ? 45.810 14.360 -15.359 1.00 49.56 106 SER A CA 1
ATOM 817 C C . SER A 1 106 ? 44.348 13.901 -15.394 1.00 49.56 106 SER A C 1
ATOM 819 O O . SER A 1 106 ? 43.417 14.625 -15.045 1.00 49.56 106 SER A O 1
ATOM 821 N N . LEU A 1 107 ? 44.133 12.673 -15.870 1.00 54.94 107 LEU A N 1
ATOM 822 C CA . LEU A 1 107 ? 42.922 11.921 -15.560 1.00 54.94 107 LEU A CA 1
ATOM 823 C C . LEU A 1 107 ? 43.054 11.455 -14.109 1.00 54.94 107 LEU A C 1
ATOM 825 O O . LEU A 1 107 ? 43.632 10.410 -13.824 1.00 54.94 107 LEU A O 1
ATOM 829 N N . GLY A 1 108 ? 42.540 12.264 -13.185 1.00 45.03 108 GLY A N 1
ATOM 830 C CA . GLY A 1 108 ? 42.233 11.819 -11.834 1.00 45.03 108 GLY A CA 1
ATOM 831 C C . GLY A 1 108 ? 41.100 10.802 -11.899 1.00 45.03 108 GLY A C 1
ATOM 832 O O . GLY A 1 108 ? 39.926 11.162 -11.856 1.00 45.03 108 GLY A O 1
ATOM 833 N N . SER A 1 109 ? 41.449 9.526 -12.029 1.00 53.88 109 SER A N 1
ATOM 834 C CA . SER A 1 109 ? 40.545 8.398 -11.846 1.00 53.88 109 SER A CA 1
ATOM 835 C C . SER A 1 109 ? 40.065 8.368 -10.395 1.00 53.88 109 SER A C 1
ATOM 837 O O . SER A 1 109 ? 40.694 7.771 -9.524 1.00 53.88 109 SER A O 1
ATOM 839 N N . ARG A 1 110 ? 38.939 9.036 -10.128 1.00 54.47 1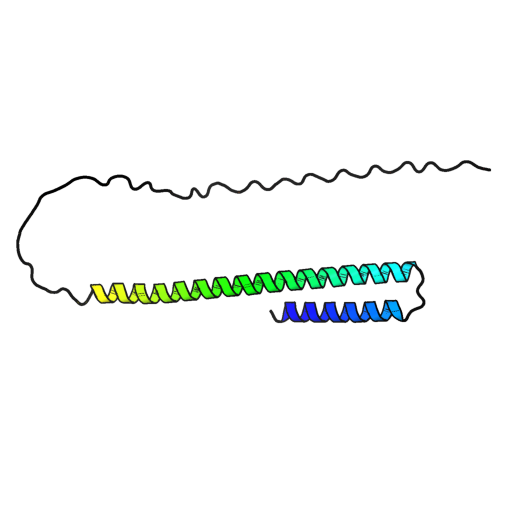10 ARG A N 1
ATOM 840 C CA . ARG A 1 110 ? 38.133 8.799 -8.929 1.00 54.47 110 ARG A CA 1
ATOM 841 C C . ARG A 1 110 ? 37.385 7.485 -9.121 1.00 54.47 110 ARG A C 1
ATOM 843 O O . ARG A 1 110 ? 36.285 7.457 -9.662 1.00 54.47 110 ARG A O 1
ATOM 850 N N . THR A 1 111 ? 38.004 6.396 -8.692 1.00 59.97 111 THR A N 1
ATOM 851 C CA . THR A 1 111 ? 37.280 5.178 -8.344 1.00 59.97 111 THR A CA 1
ATOM 852 C C . THR A 1 111 ? 36.395 5.486 -7.129 1.00 59.97 111 THR A C 1
ATOM 854 O O . THR A 1 111 ? 36.886 6.047 -6.146 1.00 59.97 111 THR A O 1
ATOM 857 N N . PRO A 1 112 ? 35.091 5.172 -7.141 1.00 56.62 112 PRO A N 1
ATOM 858 C CA . PRO A 1 112 ? 34.366 5.020 -5.894 1.00 56.62 112 PRO A CA 1
ATOM 859 C C . PRO A 1 112 ? 34.835 3.709 -5.254 1.00 56.62 112 PRO A C 1
ATOM 861 O O . PRO A 1 112 ? 34.507 2.617 -5.713 1.00 56.62 112 PRO A O 1
ATOM 864 N N . ASP A 1 113 ? 35.668 3.843 -4.226 1.00 52.75 113 ASP A N 1
ATOM 865 C CA . ASP A 1 113 ? 36.018 2.776 -3.295 1.00 52.75 113 ASP A CA 1
ATOM 866 C C . ASP A 1 113 ? 34.734 2.228 -2.648 1.00 52.75 113 ASP A C 1
ATOM 868 O O . ASP A 1 113 ? 34.016 2.935 -1.938 1.00 52.75 113 ASP A O 1
ATOM 872 N N . ALA A 1 114 ? 34.4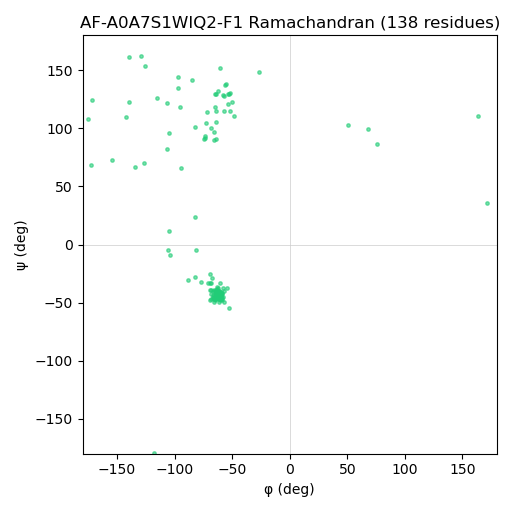34 0.961 -2.929 1.00 58.34 114 ALA A N 1
ATOM 873 C CA . ALA A 1 114 ? 33.264 0.242 -2.438 1.00 58.34 114 ALA A CA 1
ATOM 874 C C . ALA A 1 114 ? 33.457 -0.329 -1.015 1.00 58.34 114 ALA A C 1
ATOM 876 O O . ALA A 1 114 ? 32.775 -1.279 -0.639 1.00 58.34 114 ALA A O 1
ATOM 877 N N . SER A 1 115 ? 34.357 0.241 -0.205 1.00 58.19 115 SER A N 1
ATOM 878 C CA . SER A 1 115 ? 34.723 -0.312 1.111 1.00 58.19 115 SER A CA 1
ATOM 879 C C . SER A 1 115 ? 34.142 0.432 2.320 1.00 58.19 115 SER A C 1
ATOM 881 O O . SER A 1 115 ? 34.530 0.160 3.455 1.00 58.19 115 SER A O 1
ATOM 883 N N . ARG A 1 116 ? 33.185 1.352 2.140 1.00 54.38 116 ARG A N 1
ATOM 884 C CA . ARG A 1 116 ? 32.486 1.993 3.270 1.00 54.38 116 ARG A CA 1
ATOM 885 C C . ARG A 1 116 ? 31.059 1.483 3.413 1.00 54.38 116 ARG A C 1
ATOM 887 O O . ARG A 1 116 ? 30.099 2.127 3.004 1.00 54.38 116 ARG A O 1
ATOM 894 N N . LEU A 1 117 ? 30.940 0.331 4.066 1.00 60.19 117 LEU A N 1
ATOM 895 C CA . LEU A 1 117 ? 29.712 -0.049 4.755 1.00 60.19 117 LEU A CA 1
ATOM 896 C C . LEU A 1 117 ? 29.387 1.036 5.801 1.00 60.19 117 LEU A C 1
ATOM 898 O O . LEU A 1 117 ? 30.264 1.371 6.605 1.00 60.19 117 LEU A O 1
ATOM 902 N N . PRO A 1 118 ? 28.166 1.595 5.840 1.00 58.75 118 PRO A N 1
ATOM 903 C CA . PRO A 1 118 ? 27.729 2.337 7.008 1.00 58.75 118 PRO A CA 1
ATOM 904 C C . PRO A 1 118 ? 27.649 1.352 8.176 1.00 58.75 118 PRO A C 1
ATOM 906 O O . PRO A 1 118 ? 26.904 0.371 8.134 1.00 58.75 118 PRO A O 1
ATOM 909 N N . ALA A 1 119 ? 28.448 1.600 9.212 1.00 57.84 119 ALA A N 1
ATOM 910 C CA . ALA A 1 119 ? 28.283 0.933 10.488 1.00 57.84 119 ALA A CA 1
ATOM 911 C C . ALA A 1 119 ? 26.831 1.133 10.941 1.00 57.84 119 ALA A C 1
ATOM 913 O O . ALA A 1 119 ? 26.358 2.263 11.074 1.00 57.84 119 ALA A O 1
ATOM 914 N N . SER A 1 120 ? 26.125 0.019 11.133 1.00 59.22 120 SER A N 1
ATOM 915 C CA . SER A 1 120 ? 24.830 0.010 11.803 1.00 59.22 120 SER A CA 1
ATOM 916 C C . SER A 1 120 ? 24.960 0.739 13.140 1.00 59.22 120 SER A C 1
ATOM 918 O O . SER A 1 120 ? 25.865 0.399 13.908 1.00 59.22 120 SER A O 1
ATOM 920 N N . PRO A 1 121 ? 24.075 1.695 13.471 1.00 62.72 121 PRO A N 1
ATOM 921 C CA . PRO A 1 121 ? 23.961 2.144 14.843 1.00 62.72 121 PRO A CA 1
ATOM 922 C C . PRO A 1 121 ? 23.473 0.953 15.671 1.00 62.72 121 PRO A C 1
ATOM 924 O O . PRO A 1 121 ? 22.322 0.524 15.581 1.00 62.72 121 PRO A O 1
ATOM 927 N N . ALA A 1 122 ? 24.400 0.379 16.436 1.00 54.03 122 ALA A N 1
ATOM 928 C CA . ALA A 1 122 ? 24.105 -0.591 17.469 1.00 54.03 122 ALA A CA 1
ATOM 929 C C . ALA A 1 122 ? 23.043 0.002 18.399 1.00 54.03 122 ALA A C 1
ATOM 931 O O . ALA A 1 122 ? 23.165 1.136 18.865 1.00 54.03 122 ALA A O 1
ATOM 932 N N . GLY A 1 123 ? 21.988 -0.777 18.628 1.00 58.16 123 GLY A N 1
ATOM 933 C CA . GLY A 1 123 ? 20.871 -0.401 19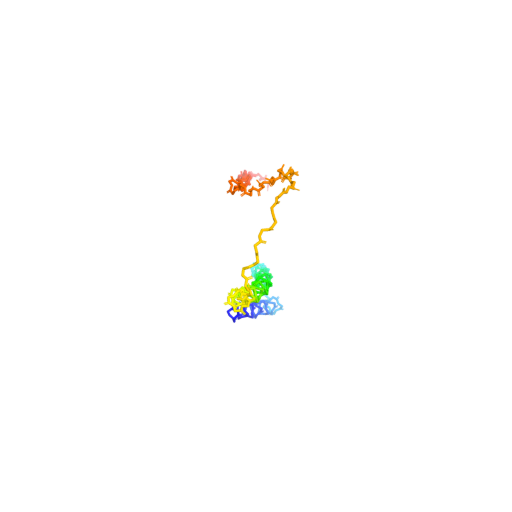.472 1.00 58.16 123 GLY A CA 1
ATOM 934 C C . GLY A 1 123 ? 21.336 0.073 20.844 1.00 58.16 123 GLY A C 1
ATOM 935 O O . GLY A 1 123 ? 21.847 -0.706 21.651 1.00 58.16 123 GLY A O 1
ATOM 936 N N . ALA A 1 124 ? 21.086 1.348 21.128 1.00 52.03 124 ALA A N 1
ATOM 937 C CA . ALA A 1 124 ? 20.984 1.822 22.491 1.00 52.03 124 ALA A CA 1
ATOM 938 C C . ALA A 1 124 ? 19.711 1.205 23.079 1.00 52.03 124 ALA A C 1
ATOM 940 O O . ALA A 1 124 ? 18.587 1.607 22.781 1.00 52.03 124 ALA A O 1
ATOM 941 N N . ARG A 1 125 ? 19.923 0.145 23.858 1.00 56.50 125 ARG A N 1
ATOM 942 C CA . ARG A 1 125 ? 18.927 -0.497 24.707 1.00 56.50 125 ARG A CA 1
ATOM 943 C C . ARG A 1 125 ? 18.231 0.570 25.549 1.00 56.50 125 ARG A C 1
ATOM 945 O O . ARG A 1 125 ? 18.888 1.276 26.310 1.00 56.50 125 ARG A O 1
ATOM 952 N N . SER A 1 126 ? 16.910 0.652 25.437 1.00 64.75 126 SER A N 1
ATOM 953 C CA . SER A 1 126 ? 16.091 1.380 26.399 1.00 64.75 126 SER A CA 1
ATOM 954 C C . SER A 1 126 ? 16.370 0.850 27.814 1.00 64.75 126 SER A C 1
ATOM 956 O O . SER A 1 126 ? 16.491 -0.369 27.993 1.00 64.75 126 SER A O 1
ATOM 958 N N . PRO A 1 127 ? 16.491 1.726 28.825 1.00 65.38 127 PRO A N 1
ATOM 959 C CA . PRO A 1 127 ? 16.627 1.294 30.207 1.00 65.38 127 PRO A CA 1
ATOM 960 C C . PRO A 1 127 ? 15.376 0.515 30.629 1.00 65.38 127 PRO A C 1
ATOM 962 O O . PRO A 1 127 ? 14.246 0.942 30.393 1.00 65.38 127 PRO A O 1
ATOM 965 N N . LYS A 1 128 ? 15.596 -0.654 31.243 1.00 65.19 128 LYS A N 1
ATOM 966 C CA . LYS A 1 128 ? 14.563 -1.407 31.961 1.00 65.19 128 LYS A CA 1
ATOM 967 C C . LYS A 1 128 ? 13.906 -0.475 32.990 1.00 65.19 128 LYS A C 1
ATOM 969 O O . LYS A 1 128 ? 14.646 0.099 33.790 1.00 65.19 128 LYS A O 1
ATOM 974 N N . PRO A 1 129 ? 12.569 -0.362 33.041 1.00 63.72 129 PRO A N 1
ATOM 975 C CA . PRO A 1 129 ? 11.918 0.185 34.219 1.00 63.72 129 PRO A CA 1
ATOM 976 C C . PRO A 1 129 ? 12.187 -0.754 35.402 1.00 63.72 129 PRO A C 1
ATOM 978 O O . PRO A 1 129 ? 12.032 -1.975 35.305 1.00 63.72 129 PRO A O 1
ATOM 981 N N . SER A 1 130 ? 12.657 -0.168 36.497 1.00 65.56 130 SER A N 1
ATOM 982 C CA . SER A 1 130 ? 12.782 -0.798 37.806 1.00 65.56 130 SER A CA 1
ATOM 983 C C . SER A 1 130 ? 11.422 -1.342 38.263 1.00 65.56 130 SER A C 1
ATOM 985 O O . SER A 1 130 ? 10.422 -0.638 38.102 1.00 65.56 130 SER A O 1
ATOM 987 N N . PRO A 1 131 ? 11.349 -2.553 38.845 1.00 63.22 131 PRO A N 1
ATOM 988 C CA . PRO A 1 131 ? 10.143 -2.986 39.531 1.00 63.22 131 PRO A CA 1
ATOM 989 C C . PRO A 1 131 ? 9.937 -2.064 40.734 1.00 63.22 131 PRO A C 1
ATOM 991 O O . PRO A 1 131 ? 10.776 -2.008 41.631 1.00 63.22 131 PRO A O 1
ATOM 994 N N . GLY A 1 132 ? 8.849 -1.296 40.693 1.00 56.75 132 GLY A N 1
ATOM 995 C CA . GLY A 1 132 ? 8.387 -0.515 41.826 1.00 56.75 132 GLY A CA 1
ATOM 996 C C . GLY A 1 132 ? 8.152 -1.434 43.017 1.00 56.75 132 GLY A C 1
ATOM 997 O O . GLY A 1 132 ? 7.460 -2.447 42.902 1.00 56.75 132 GLY A O 1
ATOM 998 N N . GLU A 1 133 ? 8.756 -1.063 44.141 1.00 52.69 133 GLU A N 1
ATOM 999 C CA . GLU A 1 133 ? 8.345 -1.484 45.472 1.00 52.69 133 GLU A CA 1
ATOM 1000 C C . GLU A 1 133 ? 6.836 -1.276 45.616 1.00 52.69 133 GLU A C 1
ATOM 1002 O O . GLU A 1 133 ? 6.336 -0.152 45.671 1.00 52.69 133 GLU A O 1
ATOM 1007 N N . LEU A 1 134 ? 6.105 -2.384 45.675 1.00 59.16 134 LEU A N 1
ATOM 1008 C CA . LEU A 1 134 ? 4.786 -2.421 46.277 1.00 59.16 134 LEU A CA 1
ATOM 1009 C C . LEU A 1 134 ? 4.986 -2.345 47.792 1.00 59.16 134 LEU A C 1
ATOM 1011 O O . LEU A 1 134 ? 5.191 -3.369 48.441 1.00 59.16 134 LEU A O 1
ATOM 1015 N N . LEU A 1 135 ? 4.936 -1.131 48.339 1.00 53.75 135 LEU A N 1
ATOM 1016 C CA . LEU A 1 135 ? 4.711 -0.908 49.763 1.00 53.75 135 LEU A CA 1
ATOM 1017 C C . LEU A 1 135 ? 3.273 -0.409 49.969 1.00 53.75 135 LEU A C 1
ATOM 1019 O O . LEU A 1 135 ? 2.958 0.769 49.835 1.00 53.75 135 LEU A O 1
ATOM 1023 N N . LEU A 1 136 ? 2.396 -1.352 50.288 1.00 60.06 136 LEU A N 1
ATOM 1024 C CA . LEU A 1 136 ? 1.239 -1.183 51.171 1.00 60.06 136 LEU A CA 1
ATOM 1025 C C . LEU A 1 136 ? 1.393 -2.282 52.242 1.00 60.06 136 LEU A C 1
ATOM 1027 O O . LEU A 1 136 ? 1.983 -3.312 51.897 1.00 60.06 136 LEU A O 1
ATOM 1031 N N . PRO A 1 137 ? 0.864 -2.166 53.479 1.00 65.31 137 PRO A N 1
ATOM 1032 C CA . PRO A 1 137 ? -0.169 -1.226 53.951 1.00 65.31 137 PRO A CA 1
ATOM 1033 C C . PRO A 1 137 ? 0.082 -0.625 55.363 1.00 65.31 137 PRO A C 1
ATOM 1035 O O . PRO A 1 137 ? 0.750 -1.236 56.182 1.00 65.31 137 PRO A O 1
ATOM 1038 N N . GLU A 1 138 ? -0.569 0.490 55.708 1.00 59.06 138 GLU A N 1
ATOM 1039 C CA . GLU A 1 138 ? -1.063 0.757 57.079 1.00 59.06 138 GLU A CA 1
ATOM 1040 C C . GLU A 1 138 ? -2.420 1.471 56.926 1.00 59.06 138 GLU A C 1
ATOM 1042 O O . GLU A 1 138 ? -2.525 2.461 56.208 1.00 59.06 138 GLU A O 1
ATOM 1047 N N . ALA A 1 139 ? -3.539 0.821 57.249 1.00 60.84 139 ALA A N 1
ATOM 1048 C CA . ALA A 1 139 ? -4.092 0.627 58.592 1.00 60.84 139 ALA A CA 1
ATOM 1049 C C . ALA A 1 139 ? -4.586 1.948 59.210 1.00 60.84 139 ALA A C 1
ATOM 1051 O O . ALA A 1 139 ? -3.796 2.715 59.747 1.00 60.84 139 ALA A O 1
ATOM 1052 N N . CYS A 1 140 ? -5.904 2.157 59.129 1.00 53.12 140 CYS A N 1
ATOM 1053 C CA . CYS A 1 140 ? -6.749 2.898 60.068 1.00 53.12 140 CYS A CA 1
ATOM 1054 C C . CYS A 1 140 ? -8.166 2.322 59.965 1.00 53.12 140 CYS A C 1
ATOM 1056 O O . CYS A 1 140 ? -8.645 2.173 58.816 1.00 53.12 140 CYS A O 1
#

Foldseek 3Di:
DVVLVVVLVVLVVVLVVLVVCLPPDPDDPVVNVVSVVSNVVSVVVSVVSVVVVVVVVVVVVVVVVVVVVVVVVVVVVVVVVVVVVPDDPDDDDDDDDDDDDDDDPDPPPPDPDPPDDPDDPDDPDDDDPDPDDPDDDDDD

Sequence (140 aa):
RAEIRETIADAEKRIVGLKRRSIRVDKTEADAEATEKQLRDAESLVAQLKTVKELLEEDLRRKTSALKIDESCRTLTKARVGADSYGDSAAPSPMTSPKHRSSLSSLGSRTPDASRLPASPAGARSPKPSPGELLLPEAC

Secondary structure (DSSP, 8-state):
-HHHHHHHHHHHHHHHHHHHHHHH----HHHHHHHHHHHHHHHHHHHHHHHHHHHHHHHHHHHHHHHHHHHHHHHHHHHHHHHTTSS--------------------------S--PPPP----PPPPPP----------

Solvent-accessible surface area (backbone atoms only — not comparable to full-atom values): 9169 Å² total; per-residue (Å²): 115,67,63,63,54,50,53,44,53,51,43,51,51,50,42,53,51,45,57,52,51,68,74,72,51,97,59,56,70,69,56,47,52,55,47,51,52,53,39,54,53,39,54,52,50,45,51,52,52,50,52,53,50,52,53,53,52,51,50,49,52,53,52,53,54,51,51,54,49,53,54,51,51,52,54,51,54,56,51,51,65,55,55,77,72,69,77,77,94,70,80,94,77,84,85,87,85,90,89,86,89,81,85,88,87,75,84,78,80,78,72,83,77,87,80,74,76,79,78,74,83,72,80,80,74,76,80,77,80,76,85,74,82,84,83,79,87,83,90,132